Protein AF-W9GHK8-F1 (afdb_monomer_lite)

Organism: NCBI:txid584657

Structure (mmCIF, N/CA/C/O backbone):
data_AF-W9GHK8-F1
#
_entry.id   AF-W9GHK8-F1
#
loop_
_atom_site.group_PDB
_atom_site.id
_atom_site.type_symbol
_atom_site.label_atom_id
_atom_site.label_alt_id
_atom_site.label_comp_id
_atom_site.label_asym_id
_atom_site.label_entity_id
_atom_site.label_seq_id
_atom_site.pdbx_PDB_ins_code
_atom_site.Cartn_x
_atom_site.Cartn_y
_atom_site.Cartn_z
_atom_site.occupancy
_atom_site.B_iso_or_equiv
_atom_site.auth_seq_id
_atom_site.auth_comp_id
_atom_site.auth_asym_id
_atom_site.auth_atom_id
_atom_site.pdbx_PDB_model_num
ATOM 1 N N . MET A 1 1 ? -7.295 17.659 6.905 1.00 67.69 1 MET A N 1
ATOM 2 C CA . MET A 1 1 ? -6.960 16.236 6.761 1.00 67.69 1 MET A CA 1
ATOM 3 C C . MET A 1 1 ? -5.971 16.121 5.620 1.00 67.69 1 MET A C 1
ATOM 5 O O . MET A 1 1 ? -6.304 16.554 4.521 1.00 67.69 1 MET A O 1
ATOM 9 N N . THR A 1 2 ? -4.750 15.681 5.899 1.00 92.31 2 THR A N 1
ATOM 10 C CA . THR A 1 2 ? -3.688 15.473 4.902 1.00 92.31 2 THR A CA 1
ATOM 11 C C . THR A 1 2 ? -3.867 14.129 4.187 1.00 92.31 2 THR A C 1
ATOM 13 O O . THR A 1 2 ? -4.667 13.293 4.612 1.00 92.31 2 THR A O 1
ATOM 16 N N . THR A 1 3 ? -3.129 13.907 3.097 1.00 91.81 3 THR A N 1
ATOM 17 C CA . THR A 1 3 ? -3.163 12.641 2.347 1.00 91.81 3 THR A CA 1
ATOM 18 C C . THR A 1 3 ? -2.691 11.462 3.203 1.00 91.81 3 THR A C 1
ATOM 20 O O . THR A 1 3 ? -3.334 10.416 3.206 1.00 91.81 3 THR A O 1
ATOM 23 N N . HIS A 1 4 ? -1.634 11.654 4.002 1.00 90.88 4 HIS A N 1
ATOM 24 C CA . HIS A 1 4 ? -1.155 10.644 4.952 1.00 90.88 4 HIS A CA 1
ATOM 25 C C . HIS A 1 4 ? -2.177 10.354 6.057 1.00 90.88 4 HIS A C 1
ATOM 27 O O . HIS A 1 4 ? -2.410 9.192 6.358 1.00 90.88 4 HIS A O 1
ATOM 33 N N . GLU A 1 5 ? -2.847 11.368 6.618 1.00 94.44 5 GLU A N 1
ATOM 34 C CA . GLU A 1 5 ? -3.911 11.145 7.615 1.00 94.44 5 GLU A CA 1
ATOM 35 C C . GLU A 1 5 ? -5.084 10.337 7.039 1.00 94.44 5 GLU A C 1
ATOM 37 O O . GLU A 1 5 ? -5.641 9.473 7.719 1.00 94.44 5 GLU A O 1
ATOM 42 N N . ALA A 1 6 ? -5.459 10.599 5.782 1.00 94.19 6 ALA A N 1
ATOM 43 C CA . ALA A 1 6 ? -6.505 9.844 5.100 1.00 94.19 6 ALA A CA 1
ATOM 44 C C . ALA A 1 6 ? -6.108 8.370 4.906 1.00 94.19 6 ALA A C 1
ATOM 46 O O . ALA A 1 6 ? -6.919 7.484 5.181 1.00 94.19 6 ALA A O 1
ATOM 47 N N . LEU A 1 7 ? -4.857 8.113 4.500 1.00 94.00 7 LEU A N 1
ATOM 48 C CA . LEU A 1 7 ? -4.317 6.761 4.369 1.00 94.00 7 LEU A CA 1
ATOM 49 C C . LEU A 1 7 ? -4.278 6.033 5.716 1.00 94.00 7 LEU A C 1
ATOM 51 O O . LEU A 1 7 ? -4.798 4.922 5.802 1.00 94.00 7 LEU A O 1
ATOM 55 N N . SER A 1 8 ? -3.739 6.655 6.770 1.00 94.06 8 SER A N 1
ATOM 56 C CA . SER A 1 8 ? -3.706 6.056 8.112 1.00 94.06 8 SER A CA 1
ATOM 57 C C . SER A 1 8 ? -5.101 5.613 8.546 1.00 94.06 8 SER A C 1
ATOM 59 O O . SER A 1 8 ? -5.301 4.455 8.900 1.00 94.06 8 SER A O 1
ATOM 61 N N . ARG A 1 9 ? -6.106 6.480 8.370 1.00 95.06 9 ARG A N 1
ATOM 62 C CA . ARG A 1 9 ? -7.495 6.167 8.721 1.00 95.06 9 ARG A CA 1
ATOM 63 C C . ARG A 1 9 ? -8.122 5.070 7.853 1.00 95.06 9 ARG A C 1
ATOM 65 O O . ARG A 1 9 ? -9.044 4.380 8.290 1.00 95.06 9 ARG A O 1
ATOM 72 N N . ALA A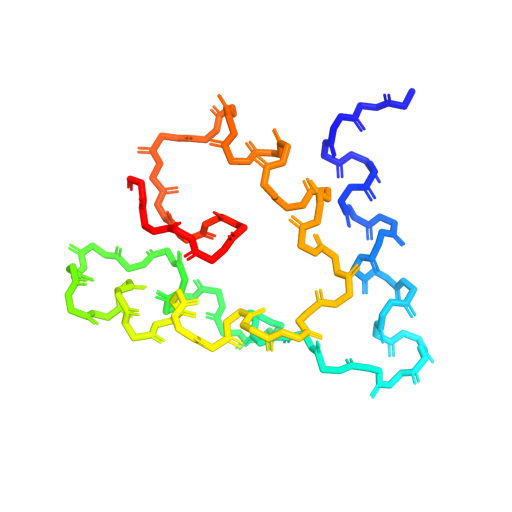 1 10 ? -7.708 4.927 6.596 1.00 94.31 10 ALA A N 1
ATOM 73 C CA . ALA A 1 10 ? -8.157 3.831 5.739 1.00 94.31 10 ALA A CA 1
ATOM 74 C C . ALA A 1 10 ? -7.548 2.489 6.181 1.00 94.31 10 ALA A C 1
ATOM 76 O O . ALA A 1 10 ? -8.273 1.498 6.273 1.00 94.31 10 ALA A O 1
ATOM 77 N N . LEU A 1 11 ? -6.256 2.476 6.525 1.00 93.75 11 LEU A N 1
ATOM 78 C CA . LEU A 1 11 ? -5.541 1.290 7.008 1.00 93.75 11 LEU A CA 1
ATOM 79 C C . LEU A 1 11 ? -6.042 0.826 8.381 1.00 93.75 11 LEU A C 1
ATOM 81 O O . LEU A 1 11 ? -6.257 -0.371 8.579 1.00 93.75 11 LEU A O 1
ATOM 85 N N . GLU A 1 12 ? -6.283 1.761 9.303 1.00 94.31 12 GLU A N 1
ATOM 86 C CA . GLU A 1 12 ? -6.873 1.476 10.617 1.00 94.31 12 GLU A CA 1
ATOM 87 C C . GLU A 1 12 ? -8.228 0.780 10.454 1.00 94.31 12 GLU A C 1
ATOM 89 O O . GLU A 1 12 ? -8.401 -0.344 10.921 1.00 94.31 12 GLU A O 1
ATOM 94 N N . ARG A 1 13 ? -9.143 1.369 9.670 1.00 94.88 13 ARG A N 1
ATOM 95 C CA . ARG A 1 13 ? -10.467 0.779 9.403 1.00 94.88 13 ARG A CA 1
ATOM 96 C C . ARG A 1 13 ? -10.382 -0.601 8.754 1.00 94.88 13 ARG A C 1
ATOM 98 O O . ARG A 1 13 ? -11.156 -1.492 9.102 1.00 94.88 13 ARG A O 1
ATOM 105 N N . ALA A 1 14 ? -9.475 -0.791 7.797 1.00 93.00 14 ALA A N 1
ATOM 106 C CA . ALA A 1 14 ? -9.281 -2.084 7.145 1.00 93.00 14 ALA A CA 1
ATOM 107 C C . ALA A 1 14 ? -8.823 -3.154 8.149 1.00 93.00 14 ALA A C 1
ATOM 109 O O . ALA A 1 14 ? -9.359 -4.259 8.163 1.00 93.00 14 ALA A O 1
ATOM 110 N N . THR A 1 15 ? -7.904 -2.792 9.045 1.00 90.94 15 THR A N 1
ATOM 111 C CA . THR A 1 15 ? -7.396 -3.685 10.091 1.00 90.94 15 THR A CA 1
ATOM 112 C C . THR A 1 15 ? -8.477 -4.013 11.123 1.00 90.94 15 THR A C 1
ATOM 114 O O . THR A 1 15 ? -8.674 -5.180 11.455 1.00 90.94 15 THR A O 1
ATOM 117 N N . GLU A 1 16 ? -9.235 -3.014 11.585 1.00 94.00 16 GLU A N 1
ATOM 118 C CA . GLU A 1 16 ? -10.346 -3.190 12.535 1.00 94.00 16 GLU A CA 1
ATOM 119 C C . GLU A 1 16 ? -11.458 -4.094 11.987 1.00 94.00 16 GLU A C 1
ATOM 121 O O . GLU A 1 16 ? -12.075 -4.857 12.729 1.00 94.00 16 GLU A O 1
ATOM 126 N N . THR A 1 17 ? -11.711 -4.026 10.679 1.00 92.94 17 THR A N 1
ATOM 127 C CA . THR A 1 17 ? -12.715 -4.856 9.995 1.00 92.94 17 THR A CA 1
ATOM 128 C C . THR A 1 17 ? -12.186 -6.224 9.562 1.00 92.94 17 THR A C 1
ATOM 130 O O . THR A 1 17 ? -12.948 -7.025 9.021 1.00 92.94 17 THR A O 1
ATOM 133 N N . GLY A 1 18 ? -10.904 -6.515 9.808 1.00 91.81 18 GLY A N 1
ATOM 134 C CA . GLY A 1 18 ? -10.261 -7.765 9.404 1.00 91.81 18 GLY A CA 1
ATOM 135 C C . GLY A 1 18 ? -10.098 -7.914 7.889 1.00 91.81 18 GLY A C 1
ATOM 136 O O . GLY A 1 18 ? -9.929 -9.030 7.396 1.00 91.81 18 GLY A O 1
ATOM 137 N N . LEU A 1 19 ? -10.170 -6.813 7.137 1.00 92.94 19 LEU A N 1
ATOM 138 C CA . LEU A 1 19 ? -9.895 -6.807 5.706 1.00 92.94 19 LEU A CA 1
ATOM 139 C C . LEU A 1 19 ? -8.392 -6.937 5.454 1.00 92.94 19 LEU A C 1
ATOM 141 O O . LEU A 1 19 ? -7.554 -6.478 6.230 1.00 92.94 19 LEU A O 1
ATOM 145 N N . ARG A 1 20 ? -8.044 -7.567 4.330 1.00 92.12 20 ARG A N 1
ATOM 146 C CA . ARG A 1 20 ? -6.648 -7.805 3.963 1.00 92.12 20 ARG A CA 1
ATOM 147 C C . ARG A 1 20 ? -5.945 -6.483 3.641 1.00 92.12 20 ARG A C 1
ATOM 149 O O . ARG A 1 20 ? -6.347 -5.770 2.725 1.00 92.12 20 ARG A O 1
ATOM 156 N N . VAL A 1 21 ? -4.846 -6.224 4.346 1.00 93.81 21 VAL A N 1
ATOM 157 C CA . VAL A 1 21 ? -3.886 -5.148 4.065 1.00 93.81 21 VAL A CA 1
ATOM 158 C C . VAL A 1 21 ? -2.516 -5.800 3.836 1.00 93.81 21 VAL A C 1
ATOM 160 O O . VAL A 1 21 ? -1.855 -6.167 4.803 1.00 93.81 21 VAL A O 1
ATOM 163 N N . PRO A 1 22 ? -2.091 -6.007 2.577 1.00 92.69 22 PRO A N 1
ATOM 164 C CA . PRO A 1 22 ? -0.915 -6.822 2.245 1.00 92.69 22 PRO A CA 1
ATOM 165 C C . PRO A 1 22 ? 0.401 -6.334 2.858 1.00 92.69 22 PRO A C 1
ATOM 167 O O . PRO A 1 22 ? 1.236 -7.150 3.237 1.00 92.69 22 PRO A O 1
ATOM 170 N N . CYS A 1 23 ? 0.562 -5.016 2.986 1.00 93.25 23 CYS A N 1
ATOM 171 C CA . CYS A 1 23 ? 1.760 -4.394 3.544 1.00 93.25 23 CYS A CA 1
ATOM 172 C C . CYS A 1 23 ? 1.813 -4.412 5.081 1.00 93.25 23 CYS A C 1
ATOM 174 O O . CYS A 1 23 ? 2.862 -4.126 5.663 1.00 93.25 23 CYS A O 1
ATOM 176 N N . ALA A 1 24 ? 0.713 -4.749 5.765 1.00 91.56 24 ALA A N 1
ATOM 177 C CA . ALA A 1 24 ? 0.672 -4.761 7.223 1.00 91.56 24 ALA A CA 1
ATOM 178 C C . ALA A 1 24 ? 1.623 -5.834 7.781 1.00 91.56 24 ALA A C 1
ATOM 180 O O . ALA A 1 24 ? 1.453 -7.026 7.532 1.00 91.56 24 ALA A O 1
ATOM 181 N N . GLY A 1 25 ? 2.634 -5.402 8.541 1.00 88.44 25 GLY A N 1
ATOM 182 C CA . GLY A 1 25 ? 3.661 -6.288 9.103 1.00 88.44 25 GLY A CA 1
ATOM 183 C C . GLY A 1 25 ? 4.722 -6.768 8.105 1.00 88.44 25 GLY A C 1
ATOM 184 O O . GLY A 1 25 ? 5.528 -7.619 8.467 1.00 88.44 25 GLY A O 1
ATOM 185 N N . ARG A 1 26 ? 4.732 -6.232 6.877 1.00 91.62 26 ARG A N 1
ATOM 186 C CA . ARG A 1 26 ? 5.654 -6.599 5.785 1.00 91.62 26 ARG A CA 1
ATOM 187 C C . ARG A 1 26 ? 6.297 -5.373 5.130 1.00 91.62 26 ARG A C 1
ATOM 189 O O . ARG A 1 26 ? 6.581 -5.382 3.940 1.00 91.62 26 ARG A O 1
ATOM 196 N N . ALA A 1 27 ? 6.480 -4.289 5.887 1.00 88.25 27 ALA A N 1
ATOM 197 C CA . ALA A 1 27 ? 6.925 -3.004 5.342 1.00 88.25 27 ALA A CA 1
ATOM 198 C C . ALA A 1 27 ? 8.219 -3.121 4.515 1.00 88.25 27 ALA A C 1
ATOM 200 O O . ALA A 1 27 ? 8.289 -2.533 3.442 1.00 88.25 27 ALA A O 1
ATOM 201 N N . ASP A 1 28 ? 9.171 -3.951 4.954 1.00 92.12 28 ASP A N 1
ATOM 202 C CA . ASP A 1 28 ? 10.458 -4.161 4.279 1.00 92.12 28 ASP A CA 1
ATOM 203 C C . ASP A 1 28 ? 10.323 -4.666 2.829 1.00 92.12 28 ASP A C 1
ATOM 205 O O . ASP A 1 28 ? 11.145 -4.333 1.981 1.00 92.12 28 ASP A O 1
ATOM 209 N N . GLU A 1 29 ? 9.278 -5.439 2.511 1.00 93.69 29 GLU A N 1
ATOM 210 C CA . GLU A 1 29 ? 9.030 -5.936 1.148 1.00 93.69 29 GLU A CA 1
ATOM 211 C C . GLU A 1 29 ? 8.429 -4.847 0.245 1.00 93.69 29 GLU A C 1
ATOM 213 O O . GLU A 1 29 ? 8.709 -4.788 -0.949 1.00 93.69 29 GLU A O 1
ATOM 218 N N . PHE A 1 30 ? 7.634 -3.942 0.820 1.00 93.62 30 PHE A N 1
ATOM 219 C CA . PHE A 1 30 ? 6.992 -2.834 0.103 1.00 93.62 30 PHE A CA 1
ATOM 220 C C . PHE A 1 30 ? 7.908 -1.604 -0.012 1.00 93.62 30 PHE A C 1
ATOM 222 O O . PHE A 1 30 ? 7.607 -0.684 -0.770 1.00 93.62 30 PHE A O 1
ATOM 229 N N . THR A 1 31 ? 9.030 -1.592 0.709 1.00 93.19 31 THR A N 1
ATOM 230 C CA . THR A 1 31 ? 10.100 -0.588 0.628 1.00 93.19 31 THR A CA 1
ATOM 231 C C . THR A 1 31 ? 11.451 -1.257 0.370 1.00 93.19 31 THR A C 1
ATOM 233 O O . THR A 1 31 ? 12.449 -0.906 0.991 1.00 93.19 31 THR A O 1
ATOM 236 N N . SER A 1 32 ? 11.484 -2.288 -0.472 1.00 93.44 32 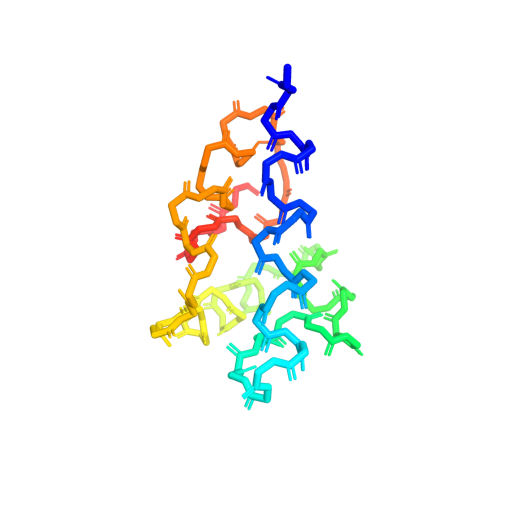SER A N 1
ATOM 237 C CA . SER A 1 32 ? 12.734 -2.938 -0.869 1.00 93.44 32 SER A CA 1
ATOM 238 C C . SER A 1 32 ? 13.478 -2.111 -1.924 1.00 93.44 32 SER A C 1
ATOM 240 O O . SER A 1 32 ? 12.861 -1.409 -2.721 1.00 93.44 32 SER A O 1
ATOM 242 N N . ASP A 1 33 ? 14.807 -2.213 -1.970 1.00 92.12 33 ASP A N 1
ATOM 243 C CA . ASP A 1 33 ? 15.621 -1.691 -3.081 1.00 92.12 33 ASP A CA 1
ATOM 244 C C . ASP A 1 33 ? 15.632 -2.639 -4.298 1.00 92.12 33 ASP A C 1
ATOM 246 O O . ASP A 1 33 ? 16.176 -2.302 -5.351 1.00 92.12 33 ASP A O 1
ATOM 250 N N . ASP A 1 34 ? 15.054 -3.836 -4.162 1.00 93.69 34 ASP A N 1
ATOM 251 C CA . ASP A 1 34 ? 14.976 -4.831 -5.227 1.00 93.69 34 ASP A CA 1
ATOM 252 C C . ASP A 1 34 ? 13.681 -4.664 -6.040 1.00 93.69 34 ASP A C 1
ATOM 254 O O . ASP A 1 34 ? 12.568 -4.794 -5.522 1.00 93.69 34 ASP A O 1
ATOM 258 N N . ALA A 1 35 ? 13.828 -4.386 -7.337 1.00 91.06 35 ALA A N 1
ATOM 259 C CA . ALA A 1 35 ? 12.709 -4.155 -8.246 1.00 91.06 35 ALA A CA 1
ATOM 260 C C . ALA A 1 35 ? 11.800 -5.387 -8.406 1.00 91.06 35 ALA A C 1
ATOM 262 O O . ALA A 1 35 ? 10.585 -5.231 -8.541 1.00 91.06 35 ALA A O 1
ATOM 263 N N . ASP A 1 36 ? 12.352 -6.605 -8.350 1.00 93.31 36 ASP A N 1
ATOM 264 C CA . ASP A 1 36 ? 11.553 -7.831 -8.448 1.00 93.31 36 ASP A CA 1
ATOM 265 C C . ASP A 1 36 ? 10.693 -8.021 -7.187 1.00 93.31 36 ASP A C 1
ATOM 267 O O . ASP A 1 36 ? 9.530 -8.432 -7.271 1.00 93.31 36 ASP A O 1
ATOM 271 N N . VAL A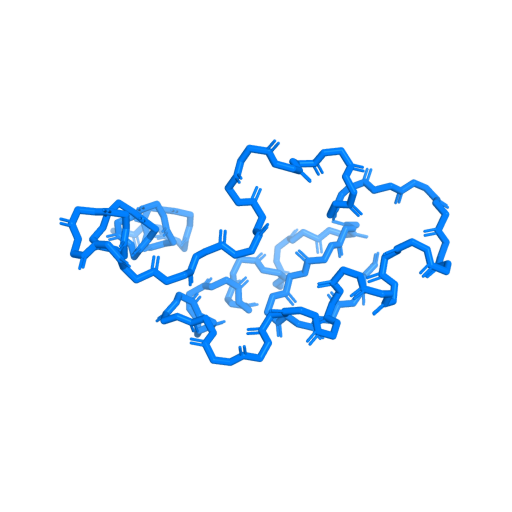 1 37 ? 11.229 -7.649 -6.018 1.00 94.69 37 VAL A N 1
ATOM 272 C CA . VAL A 1 37 ? 10.497 -7.667 -4.742 1.00 94.69 37 VAL A CA 1
ATOM 273 C C . VAL A 1 37 ? 9.372 -6.632 -4.750 1.00 94.69 37 VAL A C 1
ATOM 275 O O . VAL A 1 37 ? 8.236 -6.966 -4.409 1.00 94.69 37 VAL A O 1
ATOM 278 N N . LEU A 1 38 ? 9.649 -5.404 -5.202 1.00 94.00 38 LEU A N 1
ATOM 279 C CA . LEU A 1 38 ? 8.632 -4.353 -5.307 1.00 94.00 38 LEU A CA 1
ATOM 280 C C . LEU A 1 38 ? 7.516 -4.735 -6.289 1.00 94.00 38 LEU A C 1
ATOM 282 O O . LEU A 1 38 ? 6.341 -4.550 -5.978 1.00 94.00 38 LEU A O 1
ATOM 286 N N . SER A 1 39 ? 7.855 -5.314 -7.444 1.00 93.56 39 SER A N 1
ATOM 287 C CA . SER A 1 39 ? 6.861 -5.747 -8.432 1.00 93.56 39 SER A CA 1
ATOM 288 C C . SER A 1 39 ? 5.944 -6.846 -7.879 1.00 93.56 39 SER A C 1
ATOM 290 O O . SER A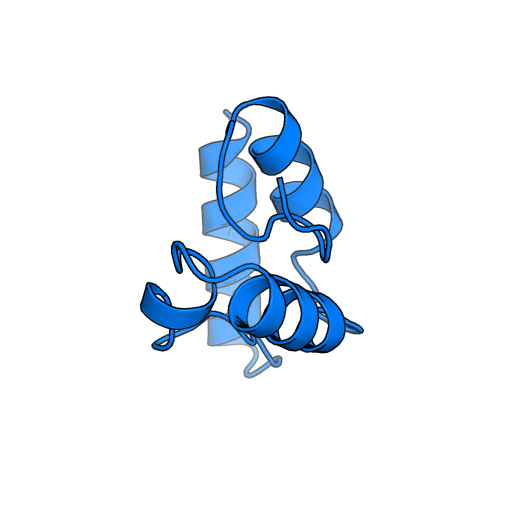 1 39 ? 4.719 -6.780 -8.032 1.00 93.56 39 SER A O 1
ATOM 292 N N . ALA A 1 40 ? 6.512 -7.824 -7.165 1.00 93.75 40 ALA A N 1
ATOM 293 C CA . ALA A 1 40 ? 5.736 -8.867 -6.499 1.00 93.75 40 ALA A CA 1
ATOM 294 C C . ALA A 1 40 ? 4.819 -8.292 -5.404 1.00 93.75 40 ALA A C 1
ATOM 296 O O . ALA A 1 40 ? 3.634 -8.625 -5.358 1.00 93.75 40 ALA A O 1
ATOM 297 N N . ALA A 1 41 ? 5.335 -7.387 -4.569 1.00 94.94 41 ALA A N 1
ATOM 298 C CA . ALA A 1 41 ? 4.565 -6.727 -3.517 1.00 94.94 41 ALA A CA 1
ATOM 299 C C . ALA A 1 41 ? 3.432 -5.846 -4.085 1.00 94.94 41 ALA A C 1
ATOM 301 O O . ALA A 1 41 ? 2.317 -5.847 -3.558 1.00 94.94 41 ALA A O 1
ATOM 302 N N . ALA A 1 42 ? 3.673 -5.148 -5.200 1.00 95.31 42 ALA A N 1
ATOM 303 C CA . ALA A 1 42 ? 2.671 -4.351 -5.906 1.00 95.31 42 ALA A CA 1
ATOM 304 C C . ALA A 1 42 ? 1.497 -5.199 -6.413 1.00 95.31 42 ALA A C 1
ATOM 306 O O . ALA A 1 42 ? 0.339 -4.799 -6.267 1.00 95.31 42 ALA A O 1
ATOM 307 N N . ALA A 1 43 ? 1.768 -6.400 -6.932 1.00 94.56 43 ALA A N 1
ATOM 308 C CA . ALA A 1 43 ? 0.725 -7.326 -7.373 1.00 94.56 43 ALA A CA 1
ATOM 309 C C . ALA A 1 43 ? -0.180 -7.799 -6.220 1.00 94.56 43 ALA A C 1
ATOM 311 O O . ALA A 1 43 ? -1.360 -8.083 -6.429 1.00 94.56 43 ALA A O 1
ATOM 312 N N . GLU A 1 44 ? 0.335 -7.850 -4.989 1.00 94.38 44 GLU A N 1
ATOM 313 C CA . GLU A 1 44 ? -0.466 -8.220 -3.821 1.00 94.38 44 GLU A CA 1
ATOM 314 C C . GLU A 1 44 ? -1.452 -7.135 -3.383 1.00 94.38 44 GLU A C 1
ATOM 316 O O . GLU A 1 44 ? -2.368 -7.438 -2.618 1.00 94.38 44 GLU A O 1
ATOM 321 N N . CYS A 1 45 ? -1.295 -5.892 -3.855 1.00 94.69 45 CYS A N 1
ATOM 322 C CA . CYS A 1 45 ? -2.193 -4.787 -3.523 1.00 94.69 45 CYS A CA 1
ATOM 323 C C . CYS A 1 45 ? -3.610 -4.943 -4.098 1.00 94.69 45 CYS A C 1
ATOM 325 O O . CYS A 1 45 ? -4.511 -4.222 -3.657 1.00 94.69 45 CYS A O 1
ATOM 327 N N . ASP A 1 46 ? -3.831 -5.860 -5.045 1.00 92.56 46 ASP A N 1
ATOM 328 C CA . ASP A 1 46 ? -5.156 -6.103 -5.617 1.00 92.56 46 ASP A CA 1
ATOM 329 C C . ASP A 1 46 ? -6.183 -6.463 -4.527 1.00 92.56 46 ASP A C 1
ATOM 331 O O . ASP A 1 46 ? -5.968 -7.326 -3.672 1.00 92.56 46 ASP A O 1
ATOM 335 N N . GLY A 1 47 ? -7.303 -5.737 -4.521 1.00 90.38 47 GLY A N 1
ATOM 336 C CA . GLY A 1 47 ? -8.358 -5.887 -3.516 1.00 90.38 47 GLY A CA 1
ATOM 337 C C . GLY A 1 47 ? -8.096 -5.211 -2.162 1.00 90.38 47 GLY A C 1
ATOM 338 O O . GLY A 1 47 ? -8.935 -5.332 -1.267 1.00 90.38 47 GLY A O 1
ATOM 339 N N . CYS A 1 48 ? -6.992 -4.474 -1.983 1.00 94.56 48 CYS A N 1
ATOM 340 C CA . CYS A 1 48 ? -6.766 -3.698 -0.762 1.00 94.56 48 CYS A CA 1
ATOM 341 C C . CYS A 1 48 ? -7.778 -2.529 -0.657 1.00 94.56 48 CYS A C 1
ATOM 343 O O . CYS A 1 48 ? -7.890 -1.714 -1.577 1.00 94.56 48 CYS A O 1
ATOM 345 N N . PRO A 1 49 ? -8.506 -2.380 0.467 1.00 94.50 49 PRO A N 1
ATOM 346 C CA . PRO A 1 49 ? -9.540 -1.349 0.614 1.00 94.50 49 PRO A CA 1
ATOM 347 C C . PRO A 1 49 ? -8.989 0.082 0.718 1.00 94.50 49 PRO A C 1
ATOM 349 O O . PRO A 1 49 ? -9.748 1.029 0.546 1.00 94.50 49 PRO A O 1
ATOM 352 N N . ALA A 1 50 ? -7.690 0.251 0.989 1.00 95.50 50 ALA A N 1
ATOM 353 C CA . ALA A 1 50 ? -7.027 1.552 1.112 1.00 95.50 50 ALA A CA 1
ATOM 354 C C . ALA A 1 50 ? -6.326 2.001 -0.188 1.00 95.50 50 ALA A C 1
ATOM 356 O O . ALA A 1 50 ? -5.504 2.915 -0.159 1.00 95.50 50 ALA A O 1
ATOM 357 N N . MET A 1 51 ? -6.600 1.346 -1.326 1.00 94.81 51 MET A N 1
ATOM 358 C CA . MET A 1 51 ? -5.902 1.593 -2.598 1.00 94.81 51 MET A CA 1
ATOM 359 C C . MET A 1 51 ? -5.969 3.050 -3.062 1.00 94.81 51 MET A C 1
ATOM 361 O O . MET A 1 51 ? -4.963 3.587 -3.519 1.00 94.81 51 MET A O 1
ATOM 365 N N . ALA A 1 52 ? -7.126 3.703 -2.927 1.00 94.56 52 ALA A N 1
ATOM 366 C CA . ALA A 1 52 ? -7.309 5.076 -3.390 1.00 94.56 52 ALA A CA 1
ATOM 367 C C . ALA A 1 52 ? -6.468 6.068 -2.571 1.00 94.56 52 ALA A C 1
ATOM 369 O O . ALA A 1 52 ? -5.738 6.887 -3.132 1.00 94.56 52 ALA A O 1
ATOM 370 N N . GLU A 1 53 ? -6.525 5.969 -1.244 1.00 95.88 53 GLU A N 1
ATOM 371 C CA . GLU A 1 53 ? -5.733 6.796 -0.337 1.00 95.88 53 GLU A CA 1
ATOM 372 C C . GLU A 1 53 ? -4.235 6.473 -0.441 1.00 95.88 53 GLU A C 1
ATOM 374 O O . GLU A 1 53 ? -3.403 7.379 -0.390 1.00 95.88 53 GLU A O 1
ATOM 379 N N . CYS A 1 54 ? -3.883 5.202 -0.653 1.00 95.56 54 CYS A N 1
ATOM 380 C CA . CYS A 1 54 ? -2.501 4.758 -0.825 1.00 95.56 54 CYS A CA 1
ATOM 381 C C . CYS A 1 54 ? -1.888 5.320 -2.113 1.00 95.56 54 CYS A C 1
ATOM 383 O O . CYS A 1 54 ? -0.798 5.888 -2.077 1.00 95.56 54 CYS A O 1
ATOM 385 N N . ALA A 1 55 ? -2.615 5.256 -3.233 1.00 94.44 55 ALA A N 1
ATOM 386 C CA . ALA A 1 55 ? -2.195 5.866 -4.493 1.00 94.44 55 ALA A CA 1
ATOM 387 C C . ALA A 1 55 ? -2.021 7.388 -4.357 1.00 94.44 55 ALA A C 1
ATOM 389 O O . ALA A 1 55 ? -1.069 7.953 -4.898 1.00 94.44 55 ALA A O 1
ATOM 390 N N . ALA A 1 56 ? -2.900 8.047 -3.591 1.00 94.50 56 ALA A N 1
ATOM 391 C CA . ALA A 1 56 ? -2.807 9.477 -3.321 1.00 94.50 56 ALA A CA 1
ATOM 392 C C . ALA A 1 56 ? -1.511 9.845 -2.575 1.00 94.50 56 ALA A C 1
ATOM 394 O O . ALA A 1 56 ? -0.847 10.811 -2.958 1.00 94.50 56 ALA A O 1
ATOM 395 N N . VAL A 1 57 ? -1.121 9.068 -1.556 1.00 93.88 57 VAL A N 1
ATOM 396 C CA . VAL A 1 57 ? 0.176 9.234 -0.873 1.00 93.88 57 VAL A CA 1
ATOM 397 C C . VAL A 1 57 ? 1.336 8.923 -1.814 1.00 93.88 57 VAL A C 1
ATOM 399 O O . VAL A 1 57 ? 2.305 9.674 -1.836 1.00 93.88 57 VAL A O 1
ATOM 402 N N . GLY A 1 58 ? 1.206 7.912 -2.674 1.00 92.25 58 GLY A N 1
ATOM 403 C CA . GLY A 1 58 ? 2.221 7.565 -3.670 1.00 92.25 58 GLY A CA 1
ATOM 404 C C . GLY A 1 58 ? 2.618 8.710 -4.605 1.00 92.25 58 GLY A C 1
ATOM 405 O O . GLY A 1 58 ? 3.724 8.711 -5.126 1.00 92.25 58 GLY A O 1
ATOM 406 N N . HIS A 1 59 ? 1.770 9.725 -4.815 1.00 90.62 59 HIS A N 1
ATOM 407 C CA . HIS A 1 59 ? 2.155 10.935 -5.560 1.00 90.62 59 HIS A CA 1
ATOM 408 C C . HIS A 1 59 ? 3.158 11.841 -4.832 1.00 90.62 59 HIS A C 1
ATOM 410 O O . HIS A 1 59 ? 3.768 12.698 -5.471 1.00 90.62 59 HIS A O 1
ATOM 416 N N . LEU A 1 60 ? 3.309 11.672 -3.521 1.00 91.06 60 LEU A N 1
ATOM 417 C CA . LEU A 1 60 ? 4.246 12.405 -2.671 1.00 91.06 60 LEU A CA 1
ATOM 418 C C . LEU A 1 60 ? 5.543 11.619 -2.453 1.00 91.06 60 LEU A C 1
ATOM 420 O O . LEU A 1 60 ? 6.603 12.219 -2.277 1.00 91.06 60 LEU A O 1
ATOM 424 N N . GLU A 1 61 ? 5.450 10.293 -2.492 1.00 89.38 61 GLU A N 1
ATOM 425 C CA . GLU A 1 61 ? 6.561 9.382 -2.253 1.00 89.38 61 GLU A CA 1
ATOM 426 C C . GLU A 1 61 ? 7.314 9.080 -3.554 1.00 89.38 61 GLU A C 1
ATOM 428 O O . GLU A 1 61 ? 6.734 8.966 -4.636 1.00 89.38 61 GLU A O 1
ATOM 433 N N . LYS A 1 62 ? 8.641 8.991 -3.452 1.00 87.25 62 LYS A N 1
ATOM 434 C CA . LYS A 1 62 ? 9.540 8.786 -4.602 1.00 87.25 62 LYS A CA 1
ATOM 435 C C . LYS A 1 62 ? 10.050 7.355 -4.731 1.00 87.25 62 LYS A C 1
ATOM 437 O O . LYS A 1 62 ? 10.865 7.110 -5.608 1.00 87.25 62 LYS A O 1
ATOM 442 N N . TRP A 1 63 ? 9.674 6.488 -3.797 1.00 89.62 63 TRP A N 1
ATOM 443 C CA . TRP A 1 63 ? 10.208 5.141 -3.688 1.00 89.62 63 TRP A CA 1
ATOM 444 C C . TRP A 1 63 ? 9.236 4.215 -2.954 1.00 89.62 63 TRP A C 1
ATOM 446 O O . TRP A 1 63 ? 8.496 4.670 -2.073 1.00 89.62 63 TRP A O 1
ATOM 456 N N . GLY A 1 64 ? 9.270 2.927 -3.295 1.00 93.00 64 GL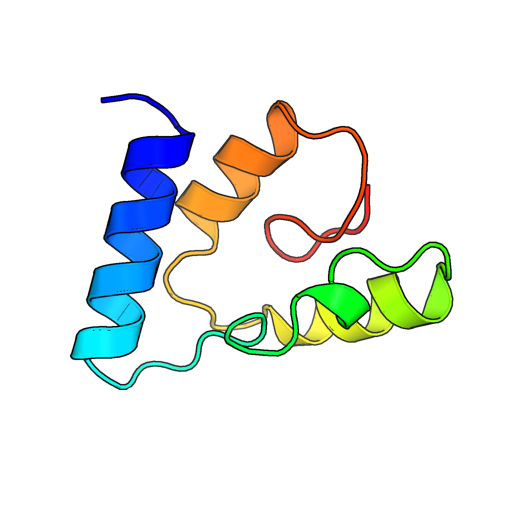Y A N 1
ATOM 457 C CA . GLY A 1 64 ? 8.467 1.864 -2.689 1.00 93.00 64 GLY A CA 1
ATOM 458 C C . GLY A 1 64 ? 7.162 1.590 -3.440 1.00 93.00 64 GLY A C 1
ATOM 459 O O . GLY A 1 64 ? 6.875 2.190 -4.475 1.00 93.00 64 GLY A O 1
ATOM 460 N N . VAL A 1 65 ? 6.355 0.672 -2.910 1.00 95.44 65 VAL A N 1
ATOM 461 C CA . VAL A 1 65 ? 5.060 0.290 -3.484 1.00 95.44 65 VAL A CA 1
ATOM 462 C C . VAL A 1 65 ? 3.940 1.158 -2.923 1.00 95.44 65 VAL A C 1
ATOM 464 O O . VAL A 1 65 ? 3.641 1.125 -1.729 1.00 95.44 65 VAL A O 1
ATOM 467 N N . TRP A 1 66 ? 3.244 1.867 -3.810 1.00 94.94 66 TRP A N 1
ATOM 468 C CA . TRP A 1 66 ? 2.120 2.731 -3.460 1.00 94.94 66 TRP A CA 1
ATOM 469 C C . TRP A 1 66 ? 0.965 2.552 -4.437 1.00 94.94 66 TRP A C 1
ATOM 471 O O . TRP A 1 66 ? 1.119 2.727 -5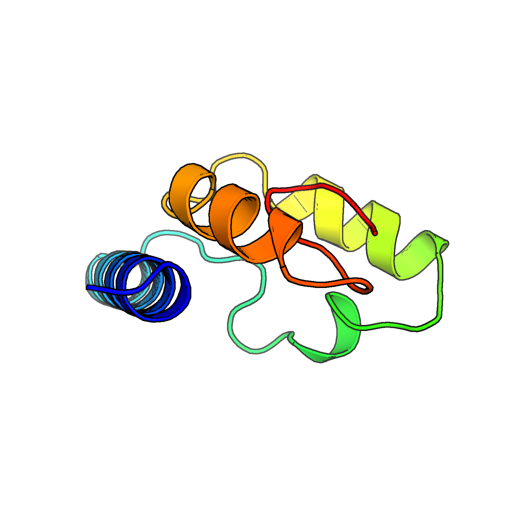.644 1.00 94.94 66 TRP A O 1
ATOM 481 N N . GLY A 1 67 ? -0.221 2.224 -3.919 1.00 93.44 67 GLY A N 1
ATOM 482 C CA . GLY A 1 67 ? -1.414 2.026 -4.745 1.00 93.44 67 GLY A CA 1
ATOM 483 C C . GLY A 1 67 ? -1.261 0.910 -5.784 1.00 93.44 67 GLY A C 1
ATOM 484 O O . GLY A 1 67 ? -1.811 1.030 -6.874 1.00 93.44 67 GLY A O 1
ATOM 485 N N . GLY A 1 68 ? -0.489 -0.137 -5.469 1.00 93.12 68 GLY A N 1
ATOM 486 C CA . GLY A 1 68 ? -0.215 -1.249 -6.384 1.00 93.12 68 GLY A CA 1
ATOM 487 C C . GLY A 1 68 ? 0.761 -0.924 -7.515 1.00 93.12 68 GLY A C 1
ATOM 488 O O . GLY A 1 68 ? 0.742 -1.605 -8.535 1.00 93.12 68 GLY A O 1
ATOM 489 N N . LEU A 1 69 ? 1.588 0.112 -7.357 1.00 91.81 69 LEU A N 1
ATOM 490 C CA . LEU A 1 69 ? 2.643 0.483 -8.301 1.00 91.81 69 LEU A CA 1
ATOM 491 C C . LEU A 1 69 ? 3.970 0.639 -7.558 1.00 91.81 69 LEU A C 1
ATOM 493 O O . LEU A 1 69 ? 3.999 1.285 -6.509 1.00 91.81 69 LEU A O 1
ATOM 497 N N . ASP A 1 70 ? 5.047 0.090 -8.111 1.00 89.25 70 ASP A N 1
ATOM 498 C CA . ASP A 1 70 ? 6.413 0.439 -7.726 1.00 89.25 70 ASP A CA 1
ATOM 499 C C . ASP A 1 70 ? 6.757 1.858 -8.217 1.00 89.25 70 ASP A C 1
ATOM 501 O O . ASP A 1 70 ? 6.276 2.302 -9.267 1.00 89.25 70 ASP A O 1
ATOM 505 N N . ARG A 1 71 ? 7.527 2.607 -7.420 1.00 82.31 71 ARG A N 1
ATOM 506 C CA . ARG A 1 71 ? 7.946 3.986 -7.707 1.00 82.31 71 ARG A CA 1
ATOM 507 C C . ARG A 1 71 ? 9.428 4.204 -7.476 1.00 82.31 71 ARG A C 1
ATOM 509 O O . ARG A 1 71 ? 9.988 3.531 -6.580 1.00 82.31 71 ARG A O 1
#

Secondary structure (DSSP, 8-state):
--HHHHHHHHHHHHHHTT---TTTT-HHHHT-S-HHHHHHHHHTTTT-TTHHHHHHHHTT-SSSEETTEE-

pLDDT: mean 92.53, std 3.72, range [67.69, 95.88]

Sequence (71 aa):
MTTHEALSRALERATETGLRVPCAGRADEFTSDDADVLSAAAAECDGCPAMAECAAVGHLEKWGVWGGLDR

Radius of gyration: 11.35 Å; chains: 1; bounding box: 28×25×21 Å

InterPro domains:
  IPR034768 WhiB-like iron-sulfur binding domain [PF02467] (29-70)
  IPR034768 WhiB-like iron-sulfur binding domain [PS51674] (22-71)

Foldseek 3Di:
DDLVVLLVVQVVVCVVVVHDDLCVVPVCLQQDPDPVSQLVSLVVCPPRRSLVSQQVVVVVDDAGHTSSDGD